Protein AF-A0A3B0RMP2-F1 (afdb_monomer_lite)

Foldseek 3Di:
DDPPDDPDVDDPDPPPPPDPPDPDPCPPCHPVNVVVVVCCLVVPDCPDPSNVVSVVVVVVVVVVVVVVVVVVVVVVVVVVVVVVD

Secondary structure (DSSP, 8-state):
---------------------------SS-HHHHHHHHHHHHT--TTSHHHHHHHHHHHHHHHHHHHHHHHHHHHHHHHHHHHH-

Sequence (85 aa):
MELVLTHQDIEPLPKQKREPFIFKNEGLLSSTYKQETCDNFFHSNPKSIFGIKQSVKSHRYQFTSHVETILKLSVFAIVLVIALV

pLDDT: mean 80.24, std 13.33, range [37.91, 97.06]

Structure (mmCIF, N/CA/C/O backbone):
data_AF-A0A3B0RMP2-F1
#
_entry.id   AF-A0A3B0RMP2-F1
#
loop_
_atom_site.group_PDB
_atom_site.id
_atom_site.type_symbol
_atom_site.label_atom_id
_atom_site.label_alt_id
_atom_site.label_comp_id
_atom_site.label_asym_id
_atom_site.label_entity_id
_atom_site.label_seq_id
_atom_site.pdbx_PDB_ins_code
_atom_site.Cartn_x
_atom_site.Cartn_y
_atom_site.Cartn_z
_atom_site.occupancy
_atom_site.B_iso_or_equiv
_atom_site.auth_seq_id
_atom_site.auth_comp_id
_atom_site.auth_asym_id
_atom_site.auth_atom_id
_atom_site.pdbx_PDB_model_num
ATOM 1 N N . MET A 1 1 ? 9.341 12.659 41.202 1.00 37.91 1 MET A N 1
ATOM 2 C CA . MET A 1 1 ? 8.069 12.759 41.938 1.00 37.91 1 MET A CA 1
ATOM 3 C C . MET A 1 1 ? 7.582 11.339 42.135 1.00 37.91 1 MET A C 1
ATOM 5 O O . MET A 1 1 ? 7.028 10.752 41.212 1.00 37.91 1 MET A O 1
ATOM 9 N N . GLU A 1 2 ? 7.944 10.737 43.264 1.00 47.56 2 GLU A N 1
ATOM 10 C CA . GLU A 1 2 ? 7.488 9.391 43.616 1.00 47.56 2 GLU A CA 1
ATOM 11 C C . GLU A 1 2 ? 5.978 9.387 43.892 1.00 47.56 2 GLU A C 1
ATOM 13 O O . GLU A 1 2 ? 5.465 10.201 44.659 1.00 47.56 2 GLU A O 1
ATOM 18 N N . LEU A 1 3 ? 5.256 8.474 43.237 1.00 57.75 3 LEU A N 1
ATOM 19 C CA . LEU A 1 3 ? 3.843 8.225 43.501 1.00 57.75 3 LEU A CA 1
ATOM 20 C C . LEU A 1 3 ? 3.718 7.484 44.835 1.00 57.75 3 LEU A C 1
ATOM 22 O O . LEU A 1 3 ? 3.866 6.265 44.903 1.00 57.75 3 LEU A O 1
ATOM 26 N N . VAL A 1 4 ? 3.454 8.239 45.899 1.00 63.47 4 VAL A N 1
ATOM 27 C CA . VAL A 1 4 ? 3.029 7.694 47.189 1.00 63.47 4 VAL A CA 1
ATOM 28 C C . VAL A 1 4 ? 1.587 7.210 47.028 1.00 63.47 4 VAL A C 1
ATOM 30 O O . VAL A 1 4 ? 0.657 8.010 46.960 1.00 63.47 4 VAL A O 1
ATOM 33 N N . LEU A 1 5 ? 1.410 5.894 46.912 1.00 57.12 5 LEU A N 1
ATOM 34 C CA . LEU A 1 5 ? 0.100 5.247 46.913 1.00 57.12 5 LEU A CA 1
ATOM 35 C C . LEU A 1 5 ? -0.448 5.263 48.343 1.00 57.12 5 LEU A C 1
ATOM 37 O O . LEU A 1 5 ? -0.075 4.440 49.179 1.00 57.12 5 LEU A O 1
ATOM 41 N N . THR A 1 6 ? -1.320 6.221 48.637 1.00 56.78 6 THR A N 1
ATOM 42 C CA . THR A 1 6 ? -2.143 6.213 49.845 1.00 56.78 6 THR A CA 1
ATOM 43 C C . THR A 1 6 ? -3.023 4.964 49.820 1.00 56.78 6 THR A C 1
ATOM 45 O O . THR A 1 6 ? -3.856 4.802 48.930 1.00 56.78 6 THR A O 1
ATOM 48 N N . HIS A 1 7 ? -2.830 4.068 50.790 1.00 61.66 7 HIS A N 1
ATOM 49 C CA . HIS A 1 7 ? -3.737 2.957 51.069 1.00 61.66 7 HIS A CA 1
ATOM 50 C C . HIS A 1 7 ? -5.085 3.537 51.526 1.00 61.66 7 HIS A C 1
ATOM 52 O O . HIS A 1 7 ? -5.314 3.766 52.709 1.00 61.66 7 HIS A O 1
ATOM 58 N N . GLN A 1 8 ? -5.957 3.855 50.573 1.00 58.16 8 GLN A N 1
ATOM 59 C CA . GLN A 1 8 ? -7.381 3.993 50.842 1.00 58.16 8 GLN A CA 1
ATOM 60 C C . GLN A 1 8 ? -7.946 2.579 50.956 1.00 58.16 8 GLN A C 1
ATOM 62 O O . GLN A 1 8 ? -7.767 1.768 50.047 1.00 58.16 8 GLN A O 1
ATOM 67 N N . ASP A 1 9 ? -8.599 2.281 52.078 1.00 60.25 9 ASP A N 1
ATOM 68 C CA . ASP A 1 9 ? -9.399 1.072 52.264 1.00 60.25 9 ASP A CA 1
ATOM 69 C C . ASP A 1 9 ? -10.576 1.107 51.281 1.00 60.25 9 ASP A C 1
ATOM 71 O O . ASP A 1 9 ? -11.661 1.614 51.564 1.00 60.25 9 ASP A O 1
ATOM 75 N N . ILE A 1 10 ? -10.319 0.634 50.064 1.00 61.81 10 ILE A N 1
ATOM 76 C CA . ILE A 1 10 ? -11.314 0.481 49.012 1.00 61.81 10 ILE A CA 1
ATOM 77 C C . ILE A 1 10 ? -12.120 -0.769 49.367 1.00 61.81 10 ILE A C 1
ATOM 79 O O . ILE A 1 10 ? -11.577 -1.877 49.383 1.00 61.81 10 ILE A O 1
ATOM 83 N N . GLU A 1 11 ? -13.411 -0.593 49.658 1.00 67.50 11 GLU A N 1
ATOM 84 C CA . GLU A 1 11 ? -14.358 -1.704 49.772 1.00 67.50 11 GLU A CA 1
ATOM 85 C C . GLU A 1 11 ? -14.179 -2.660 48.578 1.00 67.50 11 GLU A C 1
ATOM 87 O O . GLU A 1 11 ? -14.106 -2.204 47.430 1.00 67.50 11 GLU A O 1
ATOM 92 N N . PRO A 1 12 ? -14.088 -3.983 48.803 1.00 66.69 12 PRO A N 1
ATOM 93 C CA . PRO A 1 12 ? -13.893 -4.919 47.711 1.00 66.69 12 PRO A CA 1
ATOM 94 C C . PRO A 1 12 ? -15.069 -4.811 46.738 1.00 66.69 12 PRO A C 1
ATOM 96 O O . PRO A 1 12 ? -16.222 -5.016 47.120 1.00 66.69 12 PRO A O 1
ATOM 99 N N . LEU A 1 13 ? -14.756 -4.508 45.472 1.00 67.62 13 LEU A N 1
ATOM 100 C CA . LEU A 1 13 ? -15.720 -4.486 44.372 1.00 67.62 13 LEU A CA 1
ATOM 101 C C . LEU A 1 13 ? -16.622 -5.731 44.452 1.00 67.62 13 LEU A C 1
ATOM 103 O O . LEU A 1 13 ? -16.106 -6.837 44.668 1.00 67.62 13 LEU A O 1
ATOM 107 N N . PRO A 1 14 ? -17.951 -5.585 44.279 1.00 70.38 14 PRO A N 1
ATOM 108 C CA . PRO A 1 14 ? -18.876 -6.705 44.365 1.00 70.38 14 PRO A CA 1
ATOM 109 C C . PRO A 1 14 ? -18.382 -7.830 43.460 1.00 70.38 14 PRO A C 1
ATOM 111 O O . PRO A 1 14 ? -18.098 -7.602 42.284 1.00 70.38 14 PRO A O 1
ATOM 114 N N . LYS A 1 15 ? -18.236 -9.037 44.029 1.00 65.56 15 LYS A N 1
ATOM 115 C CA . LYS A 1 15 ? -17.759 -10.228 43.315 1.00 65.56 15 LYS A CA 1
ATOM 116 C C . LYS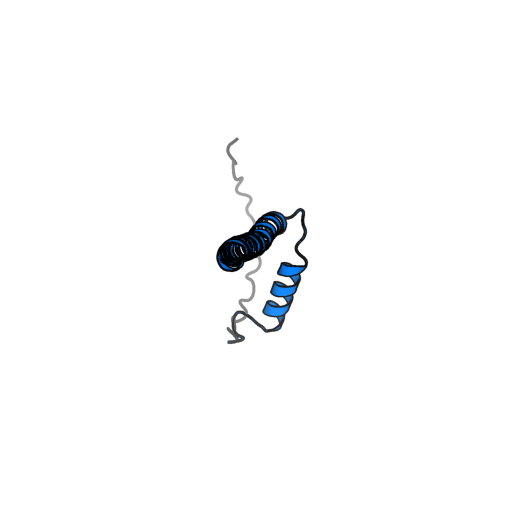 A 1 15 ? -18.600 -10.396 42.053 1.00 65.56 15 LYS A C 1
ATOM 118 O O . LYS A 1 15 ? -19.745 -10.842 42.126 1.00 65.56 15 LYS A O 1
ATOM 123 N N . GLN A 1 16 ? -18.036 -10.010 40.911 1.00 66.31 16 GLN A N 1
ATOM 124 C CA . GLN A 1 16 ? -18.680 -10.145 39.616 1.00 66.31 16 GLN A CA 1
ATOM 125 C C . GLN A 1 16 ? -19.056 -11.618 39.463 1.00 66.31 16 GLN A C 1
ATOM 127 O O . GLN A 1 16 ? -18.185 -12.490 39.557 1.00 66.31 16 GLN A O 1
ATOM 132 N N . LYS A 1 17 ? -20.357 -11.907 39.314 1.00 64.50 17 LYS A N 1
ATOM 133 C CA . LYS A 1 17 ? -20.826 -13.260 39.005 1.00 64.50 17 LYS A CA 1
ATOM 134 C C . LYS A 1 17 ? -20.055 -13.699 37.766 1.00 64.50 17 LYS A C 1
ATOM 136 O O . LYS A 1 17 ? -20.218 -13.113 36.701 1.00 64.50 17 LYS A O 1
ATOM 141 N N . ARG A 1 18 ? -19.151 -14.666 37.939 1.00 64.94 18 ARG A N 1
ATOM 142 C CA . ARG A 1 18 ? -18.403 -15.259 36.836 1.00 64.94 18 ARG A CA 1
ATOM 143 C C . ARG A 1 18 ? -19.412 -16.058 36.034 1.00 64.94 18 ARG A C 1
ATOM 145 O O . ARG A 1 18 ? -19.693 -17.206 36.369 1.00 6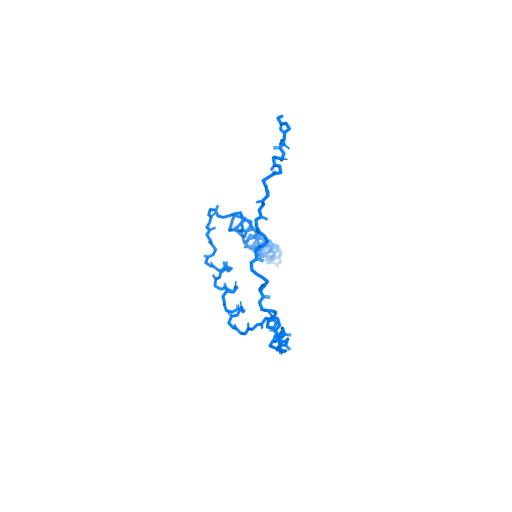4.94 18 ARG A O 1
ATOM 152 N N . GLU A 1 19 ? -20.011 -15.426 35.035 1.00 73.00 19 GLU A N 1
ATOM 153 C CA . GLU A 1 19 ? -20.696 -16.188 34.007 1.00 73.00 19 GLU A CA 1
ATOM 154 C C . GLU A 1 19 ? -19.667 -17.134 33.377 1.00 73.00 19 GLU A C 1
ATOM 156 O O . GLU A 1 19 ? -18.513 -16.734 33.165 1.00 73.00 19 GLU A O 1
ATOM 161 N N . PRO A 1 20 ? -20.022 -18.407 33.152 1.00 71.69 20 PRO A N 1
ATOM 162 C CA . PRO A 1 20 ? -19.122 -19.331 32.495 1.00 71.69 20 PRO A CA 1
ATOM 163 C C . PRO A 1 20 ? -18.784 -18.762 31.117 1.00 71.69 20 PRO A C 1
ATOM 165 O O . PRO A 1 20 ? -19.665 -18.554 30.285 1.00 71.69 20 PRO A O 1
ATOM 168 N N . PHE A 1 21 ? -17.500 -18.488 30.886 1.00 69.81 21 PHE A N 1
ATOM 169 C CA . PHE A 1 21 ? -17.010 -18.111 29.568 1.00 69.81 21 PHE A CA 1
ATOM 170 C C . PHE A 1 21 ? -17.177 -19.318 28.643 1.00 69.81 21 PHE A C 1
ATOM 172 O O . PHE A 1 21 ? -16.366 -20.245 28.639 1.00 69.81 21 PHE A O 1
ATOM 179 N N . ILE A 1 22 ? -18.275 -19.335 27.893 1.00 74.19 22 ILE A N 1
ATOM 180 C CA . ILE A 1 22 ? -18.513 -20.330 26.856 1.00 74.19 22 ILE A CA 1
ATOM 181 C C . ILE A 1 22 ? -17.716 -19.870 25.640 1.00 74.19 22 ILE A C 1
ATOM 183 O O . ILE A 1 22 ? -18.139 -18.970 24.915 1.00 74.19 22 ILE A O 1
ATOM 187 N N . PHE A 1 23 ? -16.547 -20.479 25.428 1.00 67.94 23 PHE A N 1
ATOM 188 C CA . PHE A 1 23 ? -15.774 -20.277 24.208 1.00 67.94 23 PHE A CA 1
ATOM 189 C C . PHE A 1 23 ? -16.557 -20.862 23.030 1.00 67.94 23 PHE A C 1
ATOM 191 O O . PHE A 1 23 ? -16.483 -22.057 22.736 1.00 67.94 23 PHE A O 1
ATOM 198 N N . LYS A 1 24 ? -17.359 -20.026 22.371 1.00 70.25 24 LYS A N 1
ATOM 199 C CA . LYS A 1 24 ? -17.940 -20.381 21.082 1.00 70.25 24 LYS A CA 1
ATOM 200 C C . LYS A 1 24 ? -16.815 -20.355 20.055 1.00 70.25 24 LYS A C 1
ATOM 202 O O . LYS A 1 24 ? -16.110 -19.359 19.935 1.00 70.25 24 LYS A O 1
ATOM 207 N N . ASN A 1 25 ? -16.651 -21.452 19.317 1.00 64.81 25 ASN A N 1
ATOM 208 C CA . ASN A 1 25 ? -15.670 -21.594 18.235 1.00 64.81 25 ASN A CA 1
ATOM 209 C C . ASN A 1 25 ? -16.123 -20.819 16.979 1.00 64.81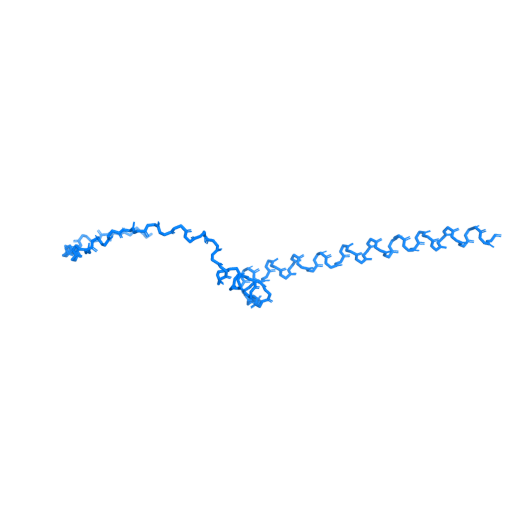 25 ASN A C 1
ATOM 211 O O . ASN A 1 25 ? -16.112 -21.317 15.856 1.00 64.81 25 ASN A O 1
ATOM 215 N N . GLU A 1 26 ? -16.608 -19.600 17.188 1.00 66.75 26 GLU A N 1
ATOM 216 C CA . GLU A 1 26 ? -16.752 -18.604 16.146 1.00 66.75 26 GLU A CA 1
ATOM 217 C C . GLU A 1 26 ? -15.311 -18.210 15.843 1.00 66.75 26 GLU A C 1
ATOM 219 O O . GLU A 1 26 ? -14.636 -17.651 16.707 1.00 66.75 26 GLU A O 1
ATOM 224 N N . GLY A 1 27 ? -14.776 -18.646 14.697 1.00 66.38 27 GLY A N 1
ATOM 225 C CA . GLY A 1 27 ? -13.372 -18.413 14.363 1.00 66.38 27 GLY A CA 1
ATOM 226 C C . GLY A 1 27 ? -12.980 -16.972 14.693 1.00 66.38 27 GLY A C 1
ATOM 227 O O . GLY A 1 27 ? -13.740 -16.057 14.383 1.00 66.38 27 GLY A O 1
ATOM 228 N N . LEU A 1 28 ? -11.811 -16.787 15.324 1.00 66.25 28 LEU A N 1
ATOM 229 C CA . LEU A 1 28 ? -11.288 -15.508 15.849 1.00 66.25 28 LEU A CA 1
ATOM 230 C C . LEU A 1 28 ? -11.499 -14.296 14.923 1.00 66.25 28 LEU A C 1
ATOM 232 O O . LEU A 1 28 ? -11.533 -13.158 15.378 1.00 66.25 28 LEU A O 1
ATOM 236 N N . LEU A 1 29 ? -11.630 -14.553 13.624 1.00 70.00 29 LEU A N 1
ATOM 237 C CA . LEU A 1 29 ? -11.971 -13.599 12.587 1.00 70.00 29 LEU A CA 1
ATOM 238 C C . LEU A 1 29 ? -13.380 -13.900 12.059 1.00 70.00 29 LEU A C 1
ATOM 240 O O . LEU A 1 29 ? -13.530 -14.563 11.024 1.00 70.00 29 LEU A O 1
ATOM 244 N N . SER A 1 30 ? -14.405 -13.403 12.755 1.00 81.44 30 SER A N 1
ATOM 245 C CA . SER A 1 30 ? -15.771 -13.407 12.224 1.00 81.44 30 SER A CA 1
ATOM 246 C C . SER A 1 30 ? -15.815 -12.664 10.880 1.00 81.44 30 SER A C 1
ATOM 248 O O . SER A 1 30 ? -14.976 -11.801 10.597 1.00 81.44 30 SER A O 1
ATOM 250 N N . SER A 1 31 ? -16.773 -12.997 10.012 1.00 81.00 31 SER A N 1
ATOM 251 C CA . SER A 1 31 ? -16.963 -12.291 8.734 1.00 81.00 31 SER A CA 1
ATOM 252 C C . SER A 1 31 ? -17.129 -10.782 8.942 1.00 81.00 31 SER A C 1
ATOM 254 O O . SER A 1 31 ? -16.525 -9.998 8.213 1.00 81.00 31 SER A O 1
ATOM 256 N N . THR A 1 32 ? -17.848 -10.386 9.994 1.00 84.44 32 THR A N 1
ATOM 257 C CA . THR A 1 32 ? -17.991 -8.990 10.422 1.00 84.44 32 THR A CA 1
ATOM 258 C C . THR A 1 32 ? -16.645 -8.364 10.774 1.00 84.44 32 THR A C 1
ATOM 260 O O . THR A 1 32 ? -16.322 -7.299 10.262 1.00 84.44 32 THR A O 1
ATOM 263 N N . TYR A 1 33 ? -15.804 -9.039 11.566 1.00 85.50 33 TYR A N 1
ATOM 264 C CA . TYR A 1 33 ? -14.474 -8.521 11.899 1.00 85.50 33 TYR A CA 1
ATOM 265 C C . TYR A 1 33 ? -13.610 -8.301 10.650 1.00 85.50 33 TYR A C 1
ATOM 267 O O . TYR A 1 33 ? -12.899 -7.299 10.555 1.00 85.50 33 TYR A O 1
ATOM 275 N N . LYS A 1 34 ? -13.679 -9.207 9.665 1.00 86.06 34 LYS A N 1
ATOM 276 C CA . LYS A 1 34 ? -12.956 -9.061 8.388 1.00 86.06 34 LYS A CA 1
ATOM 277 C C . LYS A 1 34 ? -13.422 -7.845 7.587 1.00 86.06 34 LYS A C 1
ATOM 279 O O . LYS A 1 34 ? -12.593 -7.161 6.991 1.00 86.06 34 LYS A O 1
ATOM 284 N N . GLN A 1 35 ? -14.728 -7.589 7.568 1.00 88.88 35 GLN A N 1
ATOM 285 C CA . GLN A 1 35 ? -15.296 -6.437 6.876 1.00 88.88 35 GLN A CA 1
ATOM 286 C C . GLN A 1 35 ? -14.865 -5.132 7.550 1.00 88.88 35 GLN A C 1
ATOM 288 O O . GLN A 1 35 ? -14.270 -4.279 6.899 1.00 88.88 35 GLN A O 1
ATOM 293 N N . GLU A 1 36 ? -15.037 -5.040 8.869 1.00 87.88 36 GLU A N 1
ATOM 294 C CA . GLU A 1 36 ? -14.627 -3.881 9.667 1.00 87.88 36 GLU A CA 1
ATOM 295 C C . GLU A 1 36 ? -13.124 -3.598 9.534 1.00 87.88 36 GLU A C 1
ATOM 297 O O . GLU A 1 36 ? -12.698 -2.453 9.408 1.00 87.88 36 GLU A O 1
ATOM 302 N N . THR A 1 37 ? -12.280 -4.633 9.538 1.00 86.62 37 THR A N 1
ATOM 303 C CA . THR A 1 37 ? -10.8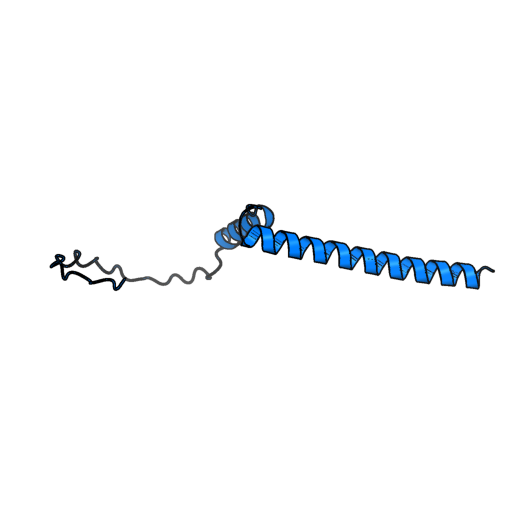32 -4.446 9.354 1.00 86.62 37 THR A CA 1
ATOM 304 C C . THR A 1 37 ? -10.468 -3.999 7.942 1.00 86.62 37 THR A C 1
ATOM 306 O O . THR A 1 37 ? -9.568 -3.170 7.807 1.00 86.62 37 THR A O 1
ATOM 309 N N . CYS A 1 38 ? -11.160 -4.477 6.902 1.00 87.44 38 CYS A N 1
ATOM 310 C CA . CYS A 1 38 ? -10.987 -3.949 5.545 1.00 87.44 38 CYS A CA 1
ATOM 311 C C . CYS A 1 38 ? -11.405 -2.481 5.462 1.00 87.44 38 CYS A C 1
ATOM 313 O O . CYS A 1 38 ? -10.639 -1.662 4.954 1.00 87.44 38 CYS A O 1
ATOM 315 N N . ASP A 1 39 ? -12.569 -2.130 6.002 1.00 88.69 39 ASP A N 1
ATOM 316 C CA . ASP A 1 39 ? -13.067 -0.757 5.957 1.00 88.69 39 ASP A CA 1
ATOM 317 C C . ASP A 1 39 ? -12.142 0.192 6.719 1.00 88.69 39 ASP A C 1
ATOM 319 O O . ASP A 1 39 ? -11.776 1.240 6.190 1.00 88.69 39 ASP A O 1
ATOM 323 N N . ASN A 1 40 ? -11.658 -0.207 7.897 1.00 86.69 40 ASN A N 1
ATOM 324 C CA . ASN A 1 40 ? -10.669 0.558 8.657 1.00 86.69 40 ASN A CA 1
ATOM 325 C C . ASN A 1 40 ? -9.313 0.663 7.946 1.00 86.69 40 ASN A C 1
ATOM 327 O O . ASN A 1 40 ? -8.614 1.666 8.100 1.00 86.69 40 ASN A O 1
ATOM 331 N N . PHE A 1 41 ? -8.927 -0.357 7.175 1.00 86.94 41 PHE A N 1
ATOM 332 C CA . PHE A 1 41 ? -7.716 -0.314 6.366 1.00 86.94 41 PHE A CA 1
ATOM 333 C C . PHE A 1 41 ? -7.864 0.727 5.253 1.00 86.94 41 PHE A C 1
ATOM 335 O O . PHE A 1 41 ? -7.047 1.637 5.157 1.00 86.94 41 PHE A O 1
ATOM 342 N N . PHE A 1 42 ? -8.913 0.666 4.432 1.00 85.69 42 PHE A N 1
ATOM 343 C CA . PHE A 1 42 ? -9.065 1.593 3.303 1.00 85.69 42 PHE A CA 1
ATOM 344 C C . PHE A 1 42 ? -9.462 3.014 3.724 1.00 85.69 42 PHE A C 1
ATOM 346 O O . PHE A 1 42 ? -9.007 3.977 3.108 1.00 85.69 42 PHE A O 1
ATOM 353 N N . HIS A 1 43 ? -10.226 3.157 4.806 1.00 88.25 43 HIS A N 1
ATOM 354 C CA . HIS A 1 43 ? -10.732 4.439 5.307 1.00 88.25 43 HIS A CA 1
ATOM 355 C C . HIS A 1 43 ? -10.003 4.908 6.574 1.00 88.25 43 HIS A C 1
ATOM 357 O O . HIS A 1 43 ? -10.574 5.591 7.426 1.00 88.25 43 HIS A O 1
ATOM 363 N N . SER A 1 44 ? -8.724 4.545 6.715 1.00 87.38 44 SER A N 1
ATOM 364 C CA . SER A 1 44 ? -7.928 4.926 7.882 1.00 87.38 44 SER A CA 1
ATOM 365 C C . SER A 1 44 ? -7.826 6.452 8.043 1.00 87.38 44 SER A C 1
ATOM 367 O O . SER A 1 44 ? -7.641 7.192 7.075 1.00 87.38 44 SER A O 1
ATOM 369 N N . ASN A 1 45 ? -7.910 6.942 9.286 1.00 90.06 45 ASN A N 1
ATOM 370 C CA . ASN A 1 45 ? -7.744 8.368 9.568 1.00 90.06 45 ASN A CA 1
ATOM 371 C C . ASN A 1 45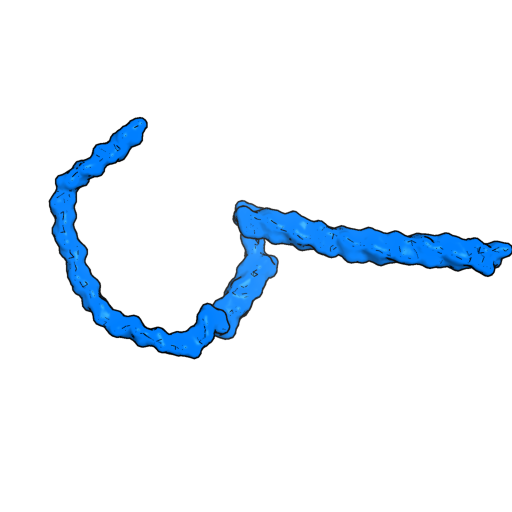 ? -6.304 8.809 9.220 1.00 90.06 45 ASN A C 1
ATOM 373 O O . ASN A 1 45 ? -5.360 8.310 9.841 1.00 90.06 45 ASN A O 1
ATOM 377 N N . PRO A 1 46 ? -6.104 9.781 8.310 1.00 85.62 46 PRO A N 1
ATOM 378 C CA . PRO A 1 46 ? -4.775 10.183 7.845 1.00 85.62 46 PRO A CA 1
ATOM 379 C C . PRO A 1 46 ? -3.909 10.834 8.933 1.00 85.62 46 PRO A C 1
ATOM 381 O O . PRO A 1 46 ? -2.693 10.900 8.780 1.00 85.62 46 PRO A O 1
ATOM 384 N N . LYS A 1 47 ? -4.508 11.304 10.036 1.00 91.31 47 LYS A N 1
ATOM 385 C CA . LYS A 1 47 ? -3.790 11.869 11.192 1.00 91.31 47 LYS A CA 1
ATOM 386 C C . LYS A 1 47 ? -3.412 10.814 12.239 1.00 91.31 47 LYS A C 1
ATOM 388 O O . LYS A 1 47 ? -2.697 11.128 13.185 1.00 91.31 47 LYS A O 1
ATOM 393 N N . SER A 1 48 ? -3.892 9.577 12.100 1.00 91.75 48 SER A N 1
ATOM 394 C CA . SER A 1 48 ? -3.513 8.464 12.975 1.00 91.75 48 SER A CA 1
ATOM 395 C C . SER A 1 48 ? -2.117 7.949 12.627 1.00 91.75 48 SER A C 1
ATOM 397 O O . SER A 1 48 ? -1.736 7.911 11.459 1.00 91.75 48 SER A O 1
ATOM 399 N N . ILE A 1 49 ? -1.384 7.450 13.627 1.00 92.69 49 ILE A N 1
ATOM 400 C CA . ILE A 1 49 ? -0.095 6.762 13.438 1.00 92.69 49 ILE A CA 1
ATOM 401 C C . ILE A 1 49 ? -0.226 5.631 12.405 1.00 92.69 49 ILE A C 1
ATOM 403 O O . ILE A 1 49 ? 0.646 5.453 11.553 1.00 92.69 49 ILE A O 1
ATOM 407 N N . PHE A 1 50 ? -1.335 4.886 12.451 1.00 91.38 50 PHE A N 1
ATOM 408 C CA . PHE A 1 50 ? -1.610 3.820 11.491 1.00 91.38 50 PHE A CA 1
ATOM 409 C C . PHE A 1 50 ? -1.811 4.368 10.072 1.00 91.38 50 PHE A C 1
ATOM 411 O O . PHE A 1 50 ? -1.166 3.883 9.144 1.00 91.38 50 PHE A O 1
ATOM 418 N N . GLY A 1 51 ? -2.630 5.412 9.917 1.00 90.56 51 GLY A N 1
ATOM 419 C CA . GLY A 1 51 ? -2.898 6.037 8.620 1.00 90.56 51 GLY A CA 1
ATOM 420 C C . GLY A 1 51 ? -1.644 6.643 7.987 1.00 90.56 51 GLY A C 1
ATOM 421 O O . GLY A 1 51 ? -1.395 6.433 6.803 1.00 90.56 51 GLY A O 1
ATOM 422 N N . ILE A 1 52 ? -0.789 7.297 8.782 1.00 91.62 52 ILE A N 1
ATOM 423 C CA . ILE A 1 52 ? 0.508 7.828 8.325 1.00 91.62 52 ILE A CA 1
ATOM 424 C C . ILE A 1 52 ? 1.430 6.689 7.869 1.00 91.62 52 ILE A C 1
ATOM 426 O O . ILE A 1 52 ? 2.037 6.751 6.800 1.00 91.62 52 ILE A O 1
ATOM 430 N N . LYS A 1 53 ? 1.532 5.609 8.652 1.00 91.81 53 LYS A N 1
ATOM 431 C CA . LYS A 1 53 ? 2.351 4.448 8.274 1.00 91.81 53 LYS A CA 1
ATOM 432 C C . LYS A 1 53 ? 1.837 3.800 6.986 1.00 91.81 53 LYS A C 1
ATOM 434 O O . LYS A 1 53 ? 2.630 3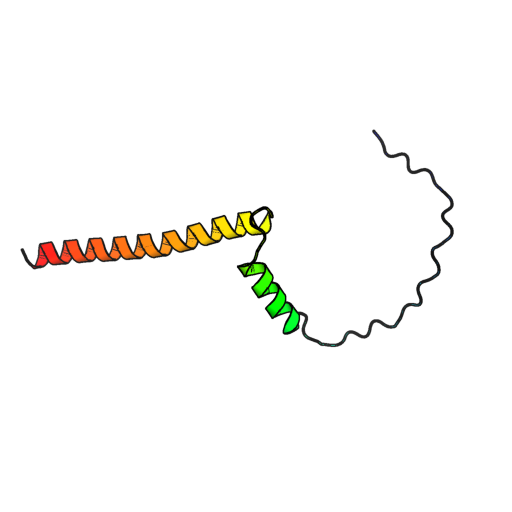.402 6.129 1.00 91.81 53 LYS A O 1
ATOM 439 N N . GLN A 1 54 ? 0.521 3.675 6.852 1.00 90.69 54 GLN A N 1
ATOM 440 C CA . GLN A 1 54 ? -0.110 3.082 5.684 1.00 90.69 54 GLN A CA 1
ATOM 441 C C . GLN A 1 54 ? 0.056 3.957 4.439 1.00 90.69 54 GLN A C 1
ATOM 443 O O . GLN A 1 54 ? 0.386 3.424 3.379 1.00 90.69 54 GLN A O 1
ATOM 448 N N . SER A 1 55 ? -0.106 5.276 4.555 1.00 88.50 55 SER A N 1
ATOM 449 C CA . SER A 1 55 ? 0.052 6.199 3.429 1.00 88.50 55 SER A CA 1
ATOM 450 C C . SER A 1 55 ? 1.473 6.139 2.866 1.00 88.50 55 SER A C 1
ATOM 452 O O . SER A 1 55 ? 1.637 5.914 1.666 1.00 88.50 55 SER A O 1
ATOM 454 N N . VAL A 1 56 ? 2.498 6.170 3.725 1.00 89.50 56 VAL A N 1
ATOM 455 C CA . VAL A 1 56 ? 3.903 5.998 3.317 1.00 89.50 56 VAL A CA 1
ATOM 456 C C . VAL A 1 56 ? 4.115 4.652 2.619 1.00 89.50 56 VAL A C 1
ATOM 458 O O . VAL A 1 56 ? 4.722 4.593 1.547 1.00 89.50 56 VAL A O 1
ATOM 461 N N . LYS A 1 57 ? 3.592 3.558 3.189 1.00 88.44 57 LYS A N 1
ATOM 462 C CA . LYS A 1 57 ? 3.738 2.215 2.608 1.00 88.44 57 LYS A CA 1
ATOM 463 C C . LYS A 1 57 ? 3.065 2.105 1.235 1.00 88.44 57 LYS A C 1
ATOM 465 O O . LYS A 1 57 ? 3.662 1.543 0.319 1.00 88.44 57 LYS A O 1
ATOM 470 N N . SER A 1 58 ? 1.859 2.653 1.089 1.00 85.81 58 SER A N 1
ATOM 471 C CA . SER A 1 58 ? 1.111 2.648 -0.175 1.00 85.81 58 SER A CA 1
ATOM 472 C C . SER A 1 58 ? 1.821 3.451 -1.267 1.00 85.81 58 SER A C 1
ATOM 474 O O . SER A 1 58 ? 1.971 2.951 -2.380 1.00 85.81 58 SER A O 1
ATOM 476 N N . HIS A 1 59 ? 2.357 4.630 -0.932 1.00 84.62 59 HIS A N 1
ATOM 477 C CA . HIS A 1 59 ? 3.143 5.444 -1.859 1.00 84.62 59 HIS A CA 1
ATOM 478 C C . HIS A 1 59 ? 4.354 4.676 -2.388 1.00 84.62 59 HIS A C 1
ATOM 480 O O . HIS A 1 59 ? 4.570 4.619 -3.597 1.00 84.62 59 HIS A O 1
ATOM 486 N N . ARG A 1 60 ? 5.126 4.024 -1.507 1.00 83.12 60 ARG A N 1
ATOM 487 C CA . ARG A 1 60 ? 6.297 3.250 -1.947 1.00 83.12 60 ARG A CA 1
ATOM 488 C C . ARG A 1 60 ? 5.928 2.133 -2.922 1.00 83.12 60 ARG A C 1
ATOM 490 O O . ARG A 1 60 ? 6.629 1.973 -3.914 1.00 83.12 60 ARG A O 1
ATOM 497 N N . TYR A 1 61 ? 4.835 1.415 -2.664 1.00 81.00 61 TYR A N 1
ATOM 498 C CA . TYR A 1 61 ? 4.367 0.333 -3.535 1.00 81.00 61 TYR A CA 1
ATOM 499 C C . TYR A 1 61 ? 3.899 0.824 -4.913 1.00 81.00 61 TYR A C 1
ATOM 501 O O . TYR A 1 61 ? 4.158 0.155 -5.913 1.00 81.00 61 TYR A O 1
ATOM 509 N N . GLN A 1 62 ? 3.251 1.992 -4.988 1.00 78.44 62 GLN A N 1
ATOM 510 C CA . GLN A 1 62 ? 2.860 2.569 -6.277 1.00 78.44 62 GLN A CA 1
ATOM 511 C C . GLN A 1 62 ? 4.088 2.931 -7.121 1.00 78.44 62 GLN A C 1
ATOM 513 O O . GLN A 1 62 ? 4.182 2.536 -8.284 1.00 78.44 62 GLN A O 1
ATOM 518 N N . PHE A 1 63 ? 5.076 3.614 -6.537 1.00 74.44 63 PHE A N 1
ATOM 519 C CA . PHE A 1 63 ? 6.254 4.044 -7.296 1.00 74.44 63 PHE A CA 1
ATOM 520 C C . PHE A 1 63 ? 7.138 2.885 -7.762 1.00 74.44 63 PHE A C 1
ATOM 522 O O . PHE A 1 63 ? 7.652 2.938 -8.879 1.00 74.44 63 PHE A O 1
ATOM 529 N N . THR A 1 64 ? 7.294 1.823 -6.965 1.00 76.44 64 THR A N 1
ATOM 530 C CA . THR A 1 64 ? 8.115 0.668 -7.369 1.00 76.44 64 THR A CA 1
ATOM 531 C C . THR A 1 64 ? 7.595 0.000 -8.640 1.00 76.44 64 THR A C 1
ATOM 533 O O . THR A 1 64 ? 8.392 -0.334 -9.513 1.00 76.44 64 THR A O 1
ATOM 536 N N . SER A 1 65 ? 6.272 -0.122 -8.794 1.00 76.38 65 SER A N 1
ATOM 537 C CA . SER A 1 65 ? 5.674 -0.762 -9.973 1.00 76.38 65 SER A CA 1
ATOM 538 C C . SER A 1 65 ? 5.863 0.066 -11.247 1.00 76.38 65 SER A C 1
ATOM 540 O O . SER A 1 65 ? 6.128 -0.479 -12.323 1.00 76.38 65 SER A O 1
ATOM 542 N N . HIS A 1 66 ? 5.725 1.390 -11.146 1.00 82.81 66 HIS A N 1
ATOM 543 C CA . HIS A 1 66 ? 5.843 2.272 -12.305 1.00 82.81 66 HIS A CA 1
ATOM 544 C C . HIS A 1 66 ? 7.289 2.409 -12.779 1.00 82.81 66 HIS A C 1
ATOM 546 O O . HIS A 1 66 ? 7.539 2.318 -13.980 1.00 82.81 66 HIS A O 1
ATOM 552 N N . VAL A 1 67 ? 8.245 2.565 -11.857 1.00 88.12 67 VAL A N 1
ATOM 553 C CA . VAL A 1 67 ? 9.670 2.684 -12.209 1.00 88.12 67 VAL A CA 1
ATOM 554 C C . VAL A 1 67 ? 10.171 1.419 -12.906 1.00 88.12 67 VAL A C 1
ATOM 556 O O . VAL A 1 67 ? 10.851 1.522 -13.924 1.00 88.12 67 VAL A O 1
ATOM 559 N N . GLU A 1 68 ? 9.794 0.234 -12.418 1.00 87.12 68 GLU A N 1
ATOM 560 C CA . GLU A 1 68 ? 10.172 -1.034 -13.054 1.00 87.12 68 GLU A CA 1
ATOM 561 C C . GLU A 1 68 ? 9.642 -1.138 -14.492 1.00 87.12 68 GLU A C 1
ATOM 563 O O . GLU A 1 68 ? 10.372 -1.523 -15.408 1.00 87.12 68 GLU A O 1
ATOM 568 N N . THR A 1 69 ? 8.383 -0.754 -14.704 1.00 90.69 69 THR A N 1
ATOM 569 C CA . THR A 1 69 ? 7.746 -0.798 -16.026 1.00 90.69 69 THR A CA 1
ATOM 570 C C . THR A 1 69 ? 8.410 0.182 -16.993 1.00 90.69 69 THR A C 1
ATOM 572 O O . THR A 1 69 ? 8.742 -0.197 -18.116 1.00 90.69 69 THR A O 1
ATOM 575 N N . ILE A 1 70 ? 8.650 1.423 -16.555 1.00 93.62 70 ILE A N 1
ATOM 576 C CA . ILE A 1 70 ? 9.308 2.457 -17.367 1.00 93.62 70 ILE A CA 1
ATOM 577 C C . ILE A 1 70 ? 10.728 2.022 -17.737 1.00 93.62 70 ILE A C 1
ATOM 579 O O . ILE A 1 70 ? 11.131 2.187 -18.886 1.00 93.62 70 ILE A O 1
ATOM 583 N N . LEU A 1 71 ? 11.468 1.430 -16.795 1.00 94.62 71 LEU A N 1
ATOM 584 C CA . LEU A 1 71 ? 12.822 0.941 -17.042 1.00 94.62 71 LEU A CA 1
ATOM 585 C C . LEU A 1 71 ? 12.837 -0.211 -18.058 1.00 94.62 71 LEU A C 1
ATOM 587 O O . LEU A 1 71 ? 13.654 -0.212 -18.973 1.00 94.62 71 LEU A O 1
ATOM 591 N N . LYS A 1 72 ? 11.919 -1.177 -17.944 1.00 94.31 72 LYS A N 1
ATOM 592 C CA . LYS A 1 72 ? 11.799 -2.266 -18.931 1.00 94.31 72 LYS A CA 1
ATOM 593 C C . LYS A 1 72 ? 11.434 -1.735 -20.319 1.00 94.31 72 LYS A C 1
ATOM 595 O O . LYS A 1 72 ? 12.028 -2.156 -21.310 1.00 94.31 72 LYS A O 1
ATOM 600 N N . LEU A 1 73 ? 10.489 -0.798 -20.387 1.00 96.06 73 LEU A N 1
ATOM 601 C CA . LEU A 1 73 ? 10.043 -0.200 -21.643 1.00 96.06 73 LEU A CA 1
ATOM 602 C C . LEU A 1 73 ? 11.151 0.624 -22.312 1.00 96.06 73 LEU A C 1
ATOM 604 O O . LEU A 1 73 ? 11.312 0.545 -23.529 1.00 96.06 73 LEU A O 1
ATOM 608 N N . SER A 1 74 ? 11.933 1.381 -21.536 1.00 96.25 74 SER A N 1
ATOM 609 C CA . SER A 1 74 ? 13.032 2.188 -22.074 1.00 96.25 74 SER A CA 1
ATOM 610 C C . SER A 1 74 ? 14.144 1.315 -22.648 1.00 96.25 74 SER A C 1
ATOM 612 O O . SER A 1 74 ? 14.589 1.558 -23.768 1.00 96.25 74 SER A O 1
ATOM 614 N N . VAL A 1 75 ? 14.537 0.252 -21.937 1.00 96.75 75 VAL A N 1
ATOM 615 C CA . VAL A 1 75 ? 15.519 -0.723 -22.432 1.00 96.75 75 VAL A CA 1
ATOM 616 C C . VAL A 1 75 ? 15.024 -1.370 -23.726 1.00 96.75 75 VAL A C 1
ATOM 618 O O . VAL A 1 75 ? 15.776 -1.449 -24.695 1.00 96.75 75 VAL A O 1
ATOM 621 N N . PHE A 1 76 ? 13.753 -1.776 -23.778 1.00 96.38 76 PHE A N 1
ATOM 622 C CA . PHE A 1 76 ? 13.164 -2.362 -24.981 1.00 96.38 76 PHE A CA 1
ATOM 623 C C . PHE A 1 76 ? 13.170 -1.391 -26.173 1.00 96.38 76 PHE A C 1
ATOM 625 O O . PHE A 1 76 ? 13.554 -1.779 -27.275 1.00 96.38 76 PHE A O 1
ATOM 632 N N . ALA A 1 77 ? 12.814 -0.122 -25.954 1.00 96.69 77 ALA A N 1
ATOM 633 C CA . ALA A 1 77 ? 12.851 0.903 -26.995 1.00 96.69 77 ALA A CA 1
ATOM 634 C C . ALA A 1 77 ? 14.273 1.135 -27.533 1.00 96.69 77 ALA A C 1
ATOM 636 O O . ALA A 1 77 ? 14.453 1.233 -28.743 1.00 96.69 77 ALA A O 1
ATOM 637 N N . ILE A 1 78 ? 15.286 1.166 -26.660 1.00 96.94 78 ILE A N 1
ATOM 638 C CA . ILE A 1 78 ? 16.694 1.301 -27.067 1.00 96.94 78 ILE A CA 1
ATOM 639 C C . ILE A 1 78 ? 17.119 0.117 -27.944 1.00 96.94 78 ILE A C 1
ATOM 641 O O . ILE A 1 78 ? 17.709 0.324 -29.001 1.00 96.94 78 ILE A O 1
ATOM 645 N N . VAL A 1 79 ? 16.787 -1.114 -27.540 1.00 97.06 79 VAL A N 1
ATOM 646 C CA . VAL A 1 79 ? 17.090 -2.319 -28.331 1.00 97.06 79 VAL A CA 1
ATOM 647 C C . VAL A 1 79 ? 16.408 -2.269 -29.697 1.00 97.06 79 VAL A C 1
ATOM 649 O O . VAL A 1 79 ? 17.050 -2.581 -30.695 1.00 97.06 79 VAL A O 1
ATOM 652 N N . LEU A 1 80 ? 15.143 -1.844 -29.768 1.00 96.69 80 LEU A N 1
ATOM 653 C CA . LEU A 1 80 ? 14.433 -1.691 -31.040 1.00 96.69 80 LEU A CA 1
ATOM 654 C C . LEU A 1 80 ? 15.084 -0.652 -31.950 1.00 96.69 80 LEU A C 1
ATOM 656 O O . LEU A 1 80 ? 15.223 -0.909 -33.140 1.00 96.69 80 LEU A O 1
ATOM 660 N N . VAL A 1 81 ? 15.493 0.497 -31.408 1.00 96.88 81 VAL A N 1
ATOM 661 C CA . VAL A 1 81 ? 16.196 1.525 -32.189 1.00 96.88 81 VAL A CA 1
ATOM 662 C C . VAL A 1 81 ? 17.505 0.969 -32.742 1.00 96.88 81 VAL A C 1
ATOM 664 O O . VAL A 1 81 ? 17.773 1.151 -33.919 1.00 96.88 81 VAL A O 1
ATOM 667 N N . ILE A 1 82 ? 18.284 0.248 -31.932 1.00 96.81 82 ILE A N 1
ATOM 668 C CA . ILE A 1 82 ? 19.537 -0.379 -32.382 1.00 96.81 82 ILE A CA 1
ATOM 669 C C . ILE A 1 82 ? 19.283 -1.470 -33.430 1.00 96.81 82 ILE A C 1
ATOM 671 O O . ILE A 1 82 ? 20.088 -1.632 -34.331 1.00 96.81 82 ILE A O 1
ATOM 675 N N . ALA A 1 83 ? 18.202 -2.242 -33.304 1.00 93.31 83 ALA A N 1
ATOM 676 C CA . ALA A 1 83 ? 17.892 -3.331 -34.229 1.00 93.31 83 ALA A CA 1
ATOM 677 C C . ALA A 1 83 ? 17.284 -2.856 -35.561 1.00 93.31 83 ALA A C 1
ATOM 679 O O . ALA A 1 83 ? 17.345 -3.585 -36.548 1.00 93.31 83 ALA A O 1
ATOM 680 N N . LEU A 1 84 ? 16.639 -1.685 -35.569 1.00 88.94 84 LEU A N 1
ATOM 681 C CA . LEU A 1 84 ? 16.009 -1.092 -36.753 1.00 88.94 84 LEU A CA 1
ATOM 682 C C . LEU A 1 84 ? 16.922 -0.107 -37.503 1.00 88.94 84 LEU A C 1
ATOM 684 O O . LEU A 1 84 ? 16.608 0.226 -38.645 1.00 88.94 84 LEU A O 1
ATOM 688 N N . VAL A 1 85 ? 17.996 0.371 -36.865 1.00 75.81 85 VAL A N 1
ATOM 689 C CA . VAL A 1 85 ? 19.088 1.155 -37.476 1.00 75.81 85 VAL A CA 1
ATOM 690 C C . VAL A 1 85 ? 20.128 0.213 -38.066 1.00 75.81 85 VAL A C 1
ATOM 692 O O . VAL A 1 85 ? 20.528 0.462 -39.224 1.00 75.81 85 VAL A O 1
#

Organism: NCBI:txid652676

Radius of gyration: 28.78 Å; chains: 1; bounding box: 40×34×90 Å